Protein AF-A0A0F9TTR4-F1 (afdb_monomer_lite)

Radius of gyration: 12.31 Å; chains: 1; bounding box: 32×25×29 Å

Structure (mmCIF, N/CA/C/O backbone):
data_AF-A0A0F9TTR4-F1
#
_entry.id   AF-A0A0F9TTR4-F1
#
loop_
_atom_site.group_PDB
_atom_site.id
_atom_site.type_symbol
_atom_site.label_atom_id
_atom_site.label_alt_id
_atom_site.label_comp_id
_atom_site.label_asym_id
_atom_site.label_entity_id
_atom_site.label_seq_id
_atom_site.pdbx_PDB_ins_code
_atom_site.Cartn_x
_atom_site.Cartn_y
_atom_site.Cartn_z
_atom_site.occupancy
_atom_site.B_iso_or_equiv
_atom_site.auth_seq_id
_atom_site.auth_comp_id
_atom_site.auth_asym_id
_atom_site.auth_atom_id
_atom_site.pdbx_PDB_model_num
ATOM 1 N N . MET A 1 1 ? -13.423 11.501 5.815 1.00 59.62 1 MET A N 1
ATOM 2 C CA . MET A 1 1 ? -13.081 10.398 4.887 1.00 59.62 1 MET A CA 1
ATOM 3 C C . MET A 1 1 ? -11.669 9.956 5.208 1.00 59.62 1 MET A C 1
ATOM 5 O O . MET A 1 1 ? -10.847 10.847 5.415 1.00 59.62 1 MET A O 1
ATOM 9 N N . PRO A 1 2 ? -11.395 8.646 5.271 1.00 72.88 2 PRO A N 1
ATOM 10 C CA . PRO A 1 2 ? -10.085 8.160 5.669 1.00 72.88 2 PRO A CA 1
ATOM 11 C C . PRO A 1 2 ? -9.017 8.619 4.672 1.00 72.88 2 PRO A C 1
ATOM 13 O O . PRO A 1 2 ? -9.233 8.601 3.453 1.00 72.88 2 PRO A O 1
ATOM 16 N N . LYS A 1 3 ? -7.863 9.071 5.184 1.00 85.00 3 LYS A N 1
ATOM 17 C CA . LYS A 1 3 ? -6.756 9.602 4.355 1.00 85.00 3 LYS A CA 1
ATOM 18 C C . LYS A 1 3 ? -6.285 8.557 3.341 1.00 85.00 3 LYS A C 1
ATOM 20 O O . LYS A 1 3 ? -5.927 8.885 2.208 1.00 85.00 3 LYS A O 1
ATOM 25 N N . PHE A 1 4 ? -6.350 7.295 3.739 1.00 92.50 4 PHE A N 1
ATOM 26 C CA . PHE A 1 4 ? -5.941 6.130 2.977 1.00 92.50 4 PHE A CA 1
ATOM 27 C C . PHE A 1 4 ? -6.968 5.005 3.110 1.00 92.50 4 PHE A C 1
ATOM 29 O O . PHE A 1 4 ? -7.720 4.966 4.077 1.00 92.50 4 PHE A O 1
ATOM 36 N N . LYS A 1 5 ? -6.977 4.065 2.165 1.00 92.81 5 LYS A N 1
ATOM 37 C CA . LYS A 1 5 ? -7.784 2.837 2.232 1.00 92.81 5 LYS A CA 1
ATOM 38 C C . LYS A 1 5 ? -6.994 1.621 1.753 1.00 92.81 5 LYS A C 1
ATOM 40 O O . LYS A 1 5 ? -5.978 1.761 1.075 1.00 92.81 5 LYS A O 1
ATOM 45 N N . ILE A 1 6 ? -7.482 0.426 2.084 1.00 93.62 6 ILE A N 1
ATOM 46 C CA . ILE A 1 6 ? -6.902 -0.835 1.604 1.00 93.62 6 ILE A CA 1
ATOM 47 C C . ILE A 1 6 ? -6.866 -0.838 0.069 1.00 93.62 6 ILE A C 1
ATOM 49 O O . ILE A 1 6 ? -7.852 -0.516 -0.597 1.00 93.62 6 ILE A O 1
ATOM 53 N N . GLY A 1 7 ? -5.710 -1.197 -0.483 1.00 93.69 7 GLY A N 1
ATOM 54 C CA . GLY A 1 7 ? -5.435 -1.223 -1.915 1.00 93.69 7 GLY A CA 1
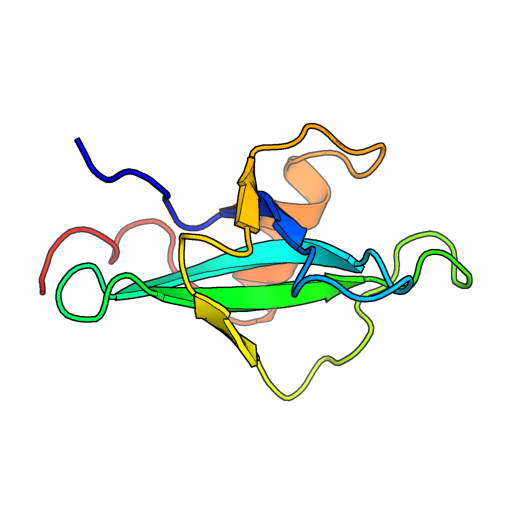ATOM 55 C C . GLY A 1 7 ? -5.004 0.107 -2.519 1.00 93.69 7 GLY A C 1
ATOM 56 O O . GLY A 1 7 ? -4.642 0.109 -3.694 1.00 93.69 7 GLY A O 1
ATOM 57 N N . ASP A 1 8 ? -4.987 1.207 -1.755 1.00 95.00 8 ASP A N 1
ATOM 58 C CA . ASP A 1 8 ? -4.349 2.438 -2.223 1.00 95.00 8 ASP A CA 1
ATOM 59 C C . ASP A 1 8 ? -2.869 2.159 -2.499 1.00 95.00 8 ASP A C 1
ATOM 61 O O . ASP A 1 8 ? -2.139 1.681 -1.625 1.00 95.00 8 ASP A O 1
ATOM 65 N N . GLN A 1 9 ? -2.437 2.478 -3.717 1.00 95.06 9 GLN A N 1
ATOM 66 C CA . GLN A 1 9 ? -1.036 2.444 -4.110 1.00 95.06 9 GLN A CA 1
ATOM 67 C C . GLN A 1 9 ? -0.300 3.634 -3.502 1.00 95.06 9 GLN A C 1
ATOM 69 O O . GLN A 1 9 ? -0.792 4.769 -3.519 1.00 95.06 9 GLN A O 1
ATOM 74 N N . ILE A 1 10 ? 0.883 3.371 -2.957 1.00 94.88 10 ILE A N 1
ATOM 75 C CA . ILE A 1 10 ? 1.674 4.345 -2.220 1.00 94.88 10 ILE A CA 1
ATOM 76 C C . ILE A 1 10 ? 3.133 4.334 -2.649 1.00 94.88 10 ILE A C 1
ATOM 78 O O . ILE A 1 10 ? 3.708 3.307 -3.006 1.00 94.88 10 ILE A O 1
ATOM 82 N N . LYS A 1 11 ? 3.727 5.518 -2.563 1.00 93.19 11 LYS A N 1
ATOM 83 C CA . LYS A 1 11 ? 5.163 5.739 -2.537 1.00 93.19 11 LYS A CA 1
ATOM 84 C C . LYS A 1 11 ? 5.550 5.953 -1.081 1.00 93.19 11 LYS A C 1
ATOM 86 O O . LYS A 1 11 ? 5.011 6.863 -0.446 1.00 93.19 11 LYS A O 1
ATOM 91 N N . TYR A 1 12 ? 6.468 5.141 -0.580 1.00 91.88 12 TYR A N 1
ATOM 92 C CA . TYR A 1 12 ? 7.082 5.290 0.730 1.00 91.88 12 TYR A CA 1
ATOM 93 C C . TYR A 1 12 ? 8.421 6.013 0.591 1.00 91.88 12 TYR A C 1
ATOM 95 O O . TYR A 1 12 ? 9.238 5.688 -0.271 1.00 91.88 12 TYR A O 1
ATOM 103 N N . ASN A 1 13 ? 8.601 7.051 1.401 1.00 89.50 13 ASN A N 1
ATOM 104 C CA . ASN A 1 13 ? 9.814 7.841 1.499 1.00 89.50 13 ASN A CA 1
ATOM 105 C C . ASN A 1 13 ? 10.036 8.235 2.971 1.00 89.50 13 ASN A C 1
ATOM 107 O O . ASN A 1 13 ? 9.545 9.283 3.395 1.00 89.50 13 ASN A O 1
ATOM 111 N N . PRO A 1 14 ? 10.787 7.431 3.736 1.00 79.00 14 PRO A N 1
ATOM 112 C CA . PRO A 1 14 ? 11.119 7.715 5.135 1.00 79.00 14 PRO A CA 1
ATOM 113 C C . PRO A 1 14 ? 12.221 8.777 5.327 1.00 79.00 14 PRO A C 1
ATOM 115 O O . PRO A 1 14 ? 12.787 8.900 6.414 1.00 79.00 14 PRO A O 1
ATOM 118 N N . GLY A 1 15 ? 12.556 9.553 4.289 1.00 75.50 15 GLY A N 1
ATOM 119 C CA . GLY A 1 15 ? 13.573 10.605 4.362 1.00 75.50 15 GLY A CA 1
ATOM 120 C C . GLY A 1 15 ? 15.001 10.129 4.079 1.00 75.50 15 GLY A C 1
ATOM 121 O O . GLY A 1 15 ? 15.951 10.820 4.435 1.00 75.50 15 GLY A O 1
ATOM 122 N N . HIS A 1 16 ? 15.165 8.967 3.443 1.00 69.19 16 HIS A N 1
ATOM 123 C CA . HIS A 1 16 ? 16.438 8.453 2.921 1.00 69.19 16 HIS A CA 1
ATOM 124 C C . HIS A 1 16 ? 16.308 8.147 1.419 1.00 69.19 16 HIS A C 1
ATOM 126 O O . HIS A 1 16 ? 15.210 8.180 0.867 1.00 69.19 16 HIS A O 1
ATOM 132 N N . TYR A 1 17 ? 17.435 7.887 0.746 1.00 63.00 17 TYR A N 1
ATOM 133 C CA . TYR A 1 17 ? 17.505 7.707 -0.713 1.00 63.00 17 TYR A CA 1
ATOM 134 C C . TYR A 1 17 ? 16.669 6.533 -1.259 1.00 63.00 17 TYR A C 1
ATOM 136 O O . TYR A 1 17 ? 16.386 6.496 -2.457 1.00 63.00 17 TYR A O 1
ATOM 144 N N . ASP A 1 18 ? 16.228 5.619 -0.395 1.00 73.56 18 ASP A N 1
ATOM 145 C CA . ASP A 1 18 ? 15.477 4.432 -0.786 1.00 73.56 18 ASP A CA 1
ATOM 146 C C . ASP A 1 18 ? 13.972 4.715 -0.811 1.00 73.56 18 ASP A C 1
ATOM 148 O O . ASP A 1 18 ? 13.260 4.656 0.192 1.00 73.56 18 AS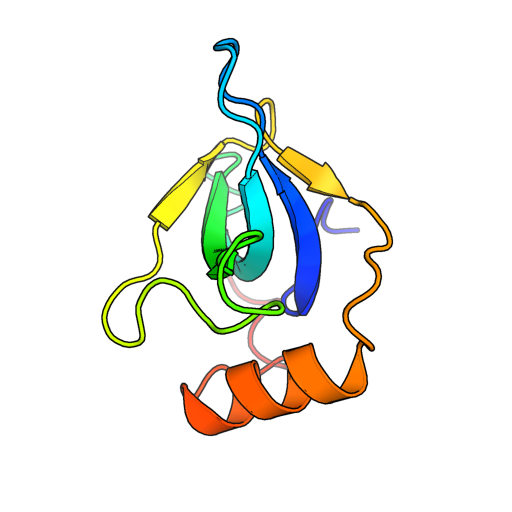P A O 1
ATOM 152 N N . VAL A 1 19 ? 13.490 5.052 -2.007 1.00 86.25 19 VAL A N 1
ATOM 153 C CA . VAL A 1 19 ? 12.062 5.131 -2.310 1.00 86.25 19 VAL A CA 1
ATOM 154 C C . VAL A 1 19 ? 11.530 3.736 -2.610 1.00 86.25 19 VAL A C 1
ATOM 156 O O . VAL A 1 19 ? 11.997 3.074 -3.539 1.00 86.25 19 VAL A O 1
ATOM 159 N N . GLU A 1 20 ? 10.469 3.346 -1.910 1.00 89.56 20 GLU A N 1
ATOM 160 C CA . GLU A 1 20 ? 9.757 2.096 -2.168 1.00 89.56 20 GLU A CA 1
ATOM 161 C C . GLU A 1 20 ? 8.339 2.357 -2.675 1.00 89.56 20 GLU A C 1
ATOM 163 O O . GLU A 1 20 ? 7.713 3.375 -2.363 1.00 89.56 20 GLU A O 1
ATOM 168 N N . TYR A 1 21 ? 7.824 1.423 -3.469 1.00 91.75 21 TYR A N 1
ATOM 169 C CA . TYR A 1 21 ? 6.459 1.466 -3.978 1.00 91.75 21 TYR A CA 1
ATOM 170 C C . TYR A 1 21 ? 5.688 0.253 -3.479 1.00 91.75 21 TYR A C 1
ATOM 172 O O . TYR A 1 21 ? 6.218 -0.858 -3.391 1.00 91.75 21 TYR A O 1
ATOM 180 N N . GLY A 1 22 ? 4.443 0.493 -3.092 1.00 93.69 22 GLY A N 1
ATOM 181 C CA . GLY A 1 22 ? 3.650 -0.485 -2.374 1.00 93.69 22 GLY A CA 1
ATOM 182 C C . GLY A 1 22 ? 2.159 -0.203 -2.410 1.00 93.69 22 GLY A C 1
ATOM 183 O O . GLY A 1 22 ? 1.678 0.683 -3.116 1.00 93.69 22 GLY A O 1
ATOM 184 N N . PHE A 1 23 ? 1.417 -0.967 -1.620 1.00 94.31 23 PHE A N 1
ATOM 185 C CA . PHE A 1 23 ? -0.010 -0.769 -1.403 1.00 94.31 23 PHE A CA 1
ATOM 186 C C . PHE A 1 23 ? -0.389 -1.012 0.054 1.00 94.31 23 PHE A C 1
ATOM 188 O O . PHE A 1 23 ? 0.293 -1.732 0.788 1.00 94.31 23 PHE A O 1
ATOM 195 N N . ILE A 1 24 ? -1.497 -0.407 0.472 1.00 94.62 24 ILE A N 1
ATOM 196 C CA . ILE A 1 24 ? -1.999 -0.502 1.844 1.00 94.62 24 ILE A CA 1
ATOM 197 C C . ILE A 1 24 ? -2.795 -1.792 2.039 1.00 94.62 24 ILE A C 1
ATOM 199 O O . ILE A 1 24 ? -3.720 -2.079 1.282 1.00 94.62 24 ILE A O 1
ATOM 203 N N . THR A 1 25 ? -2.475 -2.548 3.088 1.00 93.31 25 THR A N 1
ATOM 204 C CA . THR A 1 25 ? -3.184 -3.779 3.477 1.00 93.31 25 THR A CA 1
ATOM 205 C C . THR A 1 25 ? -4.086 -3.594 4.693 1.00 93.31 25 THR A C 1
ATOM 207 O O . THR A 1 25 ? -5.031 -4.354 4.864 1.00 93.31 25 THR A O 1
ATOM 210 N N . LYS A 1 26 ? -3.812 -2.599 5.548 1.00 91.94 26 LYS A N 1
ATOM 211 C CA . LYS A 1 26 ? -4.663 -2.219 6.688 1.00 91.94 26 LYS A CA 1
ATOM 212 C C . LYS A 1 26 ? -4.384 -0.774 7.097 1.00 91.94 26 LYS A C 1
ATOM 214 O O . LYS A 1 26 ? -3.235 -0.343 7.057 1.00 91.94 26 LYS A O 1
ATOM 219 N N . VAL A 1 27 ? -5.414 -0.048 7.520 1.00 92.06 27 VAL A N 1
ATOM 220 C CA . VAL A 1 27 ? -5.313 1.331 8.023 1.00 92.06 27 VAL A CA 1
ATOM 221 C C . VAL A 1 27 ? -5.415 1.317 9.553 1.00 92.06 27 VAL A C 1
ATOM 223 O O . VAL A 1 27 ? -6.179 0.530 10.104 1.00 92.06 27 VAL A O 1
ATOM 226 N N . LYS A 1 28 ? -4.618 2.145 10.234 1.00 90.31 28 LYS A N 1
ATOM 227 C CA . LYS A 1 28 ? -4.665 2.397 11.682 1.00 90.31 28 LYS A CA 1
ATOM 228 C C . LYS A 1 28 ? -4.709 3.908 11.923 1.00 90.31 28 LYS A C 1
ATOM 230 O O . LYS A 1 28 ? -3.674 4.530 12.168 1.00 90.31 28 LYS A O 1
ATOM 235 N N . GLU A 1 29 ? -5.896 4.504 11.810 1.00 82.19 29 GLU A N 1
ATOM 236 C CA . GLU A 1 29 ? -6.051 5.967 11.881 1.00 82.19 29 GLU A CA 1
ATOM 237 C C . GLU A 1 29 ? -5.636 6.541 13.236 1.00 82.19 29 GLU A C 1
ATOM 239 O O . GLU A 1 29 ? -4.939 7.552 13.272 1.00 82.19 29 GLU A O 1
ATOM 244 N N . SER A 1 30 ? -5.962 5.844 14.329 1.00 84.81 30 SER A N 1
ATOM 245 C CA . SER A 1 30 ? -5.584 6.223 15.699 1.00 84.81 30 SER A CA 1
ATOM 246 C C . SER A 1 30 ? -4.076 6.410 15.902 1.00 84.81 30 SER A C 1
ATOM 248 O O . SER A 1 30 ? -3.664 7.205 16.740 1.00 84.81 30 SER A O 1
ATOM 250 N N . ASN A 1 31 ? -3.253 5.721 15.105 1.00 86.50 31 ASN A N 1
ATOM 251 C CA . ASN A 1 31 ? -1.793 5.765 15.181 1.00 86.50 31 ASN A CA 1
ATOM 252 C C . ASN A 1 31 ? -1.157 6.469 13.972 1.00 86.50 31 ASN A C 1
ATOM 254 O O . ASN A 1 31 ? 0.028 6.251 13.712 1.00 86.50 31 ASN A O 1
ATOM 258 N N . GLU A 1 32 ? -1.943 7.208 13.180 1.00 92.38 32 GLU A N 1
ATOM 259 C CA . GLU A 1 32 ? -1.519 7.854 11.929 1.00 92.38 32 GLU A CA 1
ATOM 260 C C . GLU A 1 32 ? -0.636 6.947 11.052 1.00 92.38 32 GLU A C 1
ATOM 262 O O . GLU A 1 32 ? 0.406 7.351 10.523 1.00 92.38 32 GLU A O 1
ATOM 267 N N . SER A 1 33 ? -1.022 5.675 10.939 1.00 93.81 33 SER A N 1
ATOM 268 C CA . SER A 1 33 ? -0.213 4.656 10.276 1.00 93.81 33 SER A CA 1
ATOM 269 C C . SER A 1 33 ? -1.048 3.664 9.476 1.00 93.81 33 SER A C 1
ATOM 271 O O . SER A 1 33 ? -2.267 3.554 9.606 1.00 93.81 33 SER A O 1
ATOM 273 N N . ALA A 1 34 ? -0.379 2.934 8.594 1.00 93.94 34 ALA A N 1
ATOM 274 C CA . ALA A 1 34 ? -0.949 1.840 7.825 1.00 93.94 34 ALA A CA 1
ATOM 275 C C . ALA A 1 34 ? 0.039 0.681 7.763 1.00 93.94 34 ALA A C 1
ATOM 277 O O . ALA A 1 34 ? 1.247 0.880 7.822 1.00 93.94 34 ALA A O 1
ATOM 278 N N . PHE A 1 35 ? -0.474 -0.531 7.591 1.00 93.50 35 PHE A N 1
ATOM 279 C CA . PHE A 1 35 ? 0.345 -1.647 7.149 1.00 93.50 35 PHE A CA 1
ATOM 280 C C . PHE A 1 35 ? 0.421 -1.647 5.624 1.00 93.50 35 PHE A C 1
ATOM 282 O O . PHE A 1 35 ? -0.614 -1.591 4.954 1.00 93.50 35 PHE A O 1
ATOM 289 N N . CYS A 1 36 ? 1.637 -1.714 5.093 1.00 93.06 36 CYS A N 1
ATOM 290 C CA . CYS A 1 36 ? 1.946 -1.682 3.672 1.00 93.06 36 CYS A CA 1
ATOM 291 C C . CYS A 1 36 ? 2.621 -2.980 3.222 1.00 93.06 36 CYS A C 1
ATOM 293 O O . CYS A 1 36 ? 3.316 -3.642 3.996 1.00 93.06 36 CYS A O 1
ATOM 295 N N . ARG A 1 37 ? 2.470 -3.306 1.940 1.00 93.06 37 ARG A N 1
ATOM 296 C CA . ARG A 1 37 ? 3.296 -4.290 1.231 1.00 93.06 37 ARG A CA 1
ATOM 297 C C . ARG A 1 37 ? 4.020 -3.600 0.092 1.00 93.06 37 ARG A C 1
ATOM 299 O O . ARG A 1 37 ? 3.404 -2.813 -0.621 1.00 93.06 37 ARG A O 1
ATOM 306 N N . PHE A 1 38 ? 5.291 -3.934 -0.088 1.00 91.31 38 PHE A N 1
ATOM 307 C CA . PHE A 1 38 ? 6.146 -3.360 -1.122 1.00 91.31 38 PHE A CA 1
ATOM 308 C C . PHE A 1 38 ? 6.469 -4.387 -2.201 1.00 91.31 38 PHE A C 1
ATOM 310 O O . PHE A 1 38 ? 6.561 -5.590 -1.930 1.00 91.31 38 PHE A O 1
ATOM 317 N N . TRP A 1 39 ? 6.655 -3.914 -3.426 1.00 88.19 39 TRP A N 1
ATOM 318 C CA . TRP A 1 39 ? 7.144 -4.730 -4.532 1.00 88.19 39 TRP A CA 1
ATOM 319 C C . TRP A 1 39 ? 8.550 -4.304 -4.947 1.00 88.19 39 TRP A C 1
ATOM 321 O O . TRP A 1 39 ? 8.982 -3.172 -4.734 1.00 88.19 39 TRP A O 1
ATOM 331 N N . SER A 1 40 ? 9.280 -5.239 -5.545 1.00 81.06 40 SER A N 1
ATOM 332 C CA . SER A 1 40 ? 10.621 -5.004 -6.059 1.00 81.06 40 SER A CA 1
ATOM 333 C C . SER A 1 40 ? 10.564 -4.294 -7.409 1.00 81.06 40 SER A C 1
ATOM 335 O O . SER A 1 40 ? 9.988 -4.805 -8.374 1.00 81.06 40 SER A O 1
ATOM 337 N N . ASN A 1 41 ? 11.238 -3.147 -7.506 1.00 75.62 41 ASN A N 1
ATOM 338 C CA . ASN A 1 41 ? 11.456 -2.456 -8.782 1.00 75.62 41 ASN A CA 1
ATOM 339 C C . ASN A 1 41 ? 12.416 -3.230 -9.706 1.00 75.62 41 ASN A C 1
ATOM 341 O O . ASN A 1 41 ? 12.390 -3.036 -10.917 1.00 75.62 41 ASN A O 1
ATOM 345 N N . TYR A 1 42 ? 13.239 -4.124 -9.148 1.00 72.44 42 TYR A N 1
ATOM 346 C CA . TYR A 1 42 ? 14.239 -4.896 -9.892 1.00 72.44 42 TYR A CA 1
ATOM 347 C C . TYR A 1 42 ? 13.688 -6.211 -10.459 1.00 72.44 42 TYR A C 1
ATOM 349 O O . TYR A 1 42 ? 14.225 -6.731 -11.430 1.00 72.44 42 TYR A O 1
ATOM 357 N N . GLN A 1 43 ? 12.608 -6.748 -9.882 1.00 69.25 43 GLN A N 1
ATOM 358 C CA . GLN A 1 43 ? 12.003 -8.027 -10.283 1.00 69.25 43 GLN A CA 1
ATOM 359 C C . GLN A 1 43 ? 10.661 -7.836 -11.001 1.00 69.25 43 GLN A C 1
ATOM 361 O O . GLN A 1 43 ? 9.717 -8.593 -10.793 1.00 69.25 43 GLN A O 1
ATOM 366 N N . GLY A 1 44 ? 10.547 -6.787 -11.820 1.00 71.62 44 GLY A N 1
ATOM 367 C CA . GLY A 1 44 ? 9.356 -6.560 -12.643 1.00 71.62 44 GLY A CA 1
ATOM 368 C C . GLY A 1 44 ? 8.071 -6.338 -11.839 1.00 71.62 44 GLY A C 1
ATOM 369 O O . GLY A 1 44 ? 6.997 -6.710 -12.302 1.00 71.62 44 GLY A O 1
ATOM 370 N N . GLY A 1 45 ? 8.167 -5.765 -10.635 1.00 74.75 45 GLY A N 1
ATOM 371 C CA . GLY A 1 45 ? 6.998 -5.469 -9.810 1.00 74.75 45 GLY A CA 1
ATOM 372 C C . GLY A 1 45 ? 6.466 -6.649 -9.003 1.00 74.75 45 GLY A C 1
ATOM 373 O O . GLY A 1 45 ? 5.322 -6.610 -8.575 1.00 74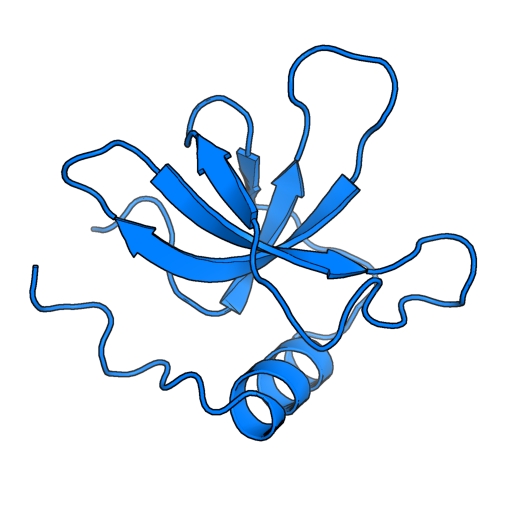.75 45 GLY A O 1
ATOM 374 N N . GLN A 1 46 ? 7.249 -7.704 -8.779 1.00 83.50 46 GLN A N 1
ATOM 375 C CA . GLN A 1 46 ? 6.850 -8.782 -7.869 1.00 83.50 46 GLN A CA 1
ATOM 376 C C . GLN A 1 46 ? 6.867 -8.325 -6.405 1.00 83.50 46 GLN A C 1
ATOM 378 O O . GLN A 1 46 ? 7.713 -7.522 -6.008 1.00 83.50 46 GLN A O 1
ATOM 383 N N . LEU A 1 47 ? 5.957 -8.864 -5.587 1.00 84.88 47 LEU A N 1
ATOM 384 C CA . LEU A 1 47 ? 5.950 -8.643 -4.139 1.00 84.88 47 LEU A CA 1
ATOM 385 C C . LEU A 1 47 ? 7.317 -8.980 -3.532 1.00 84.88 47 LEU A C 1
ATOM 387 O O . LEU A 1 47 ? 7.822 -10.084 -3.711 1.00 84.88 47 LEU A O 1
ATOM 391 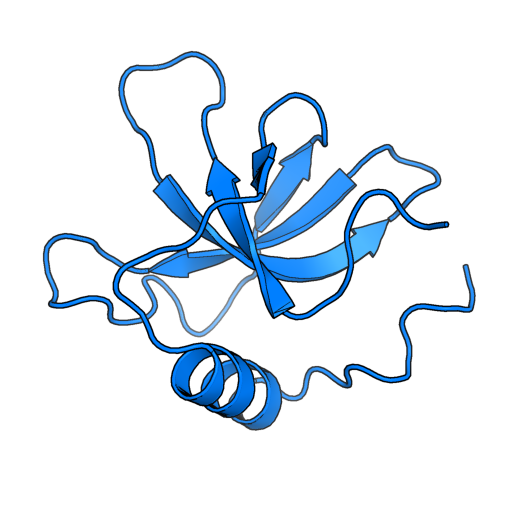N N . ARG A 1 48 ? 7.890 -8.040 -2.770 1.00 82.75 48 ARG A N 1
ATOM 392 C CA . ARG A 1 48 ? 9.199 -8.215 -2.123 1.00 82.75 48 ARG A CA 1
ATOM 393 C C . ARG A 1 48 ? 9.157 -9.314 -1.061 1.00 82.75 48 ARG A C 1
ATOM 395 O O . ARG A 1 48 ? 10.123 -10.045 -0.880 1.00 82.75 48 ARG A O 1
ATOM 402 N N . THR A 1 49 ? 8.035 -9.426 -0.352 1.00 75.06 49 THR A N 1
ATOM 403 C CA . THR A 1 49 ? 7.797 -10.476 0.641 1.00 75.06 49 THR A CA 1
ATOM 404 C C . THR A 1 49 ? 6.335 -10.902 0.657 1.00 75.06 49 THR A C 1
ATOM 406 O O . THR A 1 49 ? 5.421 -10.070 0.686 1.00 75.06 49 THR A O 1
ATOM 409 N N . MET A 1 50 ? 6.117 -12.218 0.685 1.00 69.25 50 MET A N 1
ATOM 410 C CA . MET A 1 50 ? 4.793 -12.819 0.862 1.00 69.25 50 MET A CA 1
ATOM 411 C C . MET A 1 50 ? 4.387 -12.878 2.336 1.00 69.25 50 MET A C 1
ATOM 413 O O . MET A 1 50 ? 3.200 -12.872 2.648 1.00 69.25 50 MET A O 1
ATOM 417 N N . THR A 1 51 ? 5.336 -12.808 3.269 1.00 69.94 51 THR A N 1
ATOM 418 C CA . THR A 1 51 ? 5.077 -13.163 4.671 1.0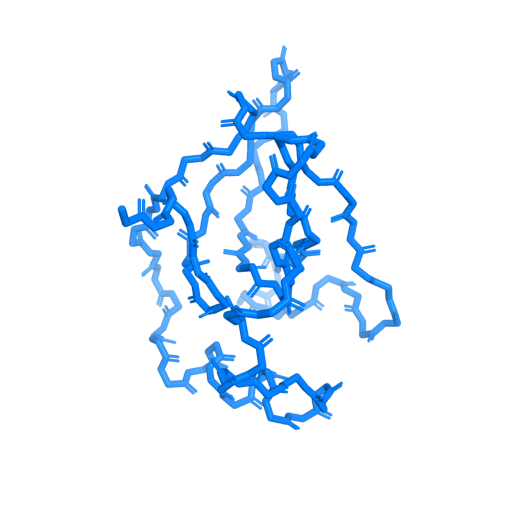0 69.94 51 THR A CA 1
ATOM 419 C C . THR A 1 51 ? 4.566 -11.990 5.507 1.00 69.94 51 THR A C 1
ATOM 421 O O . THR A 1 51 ? 3.516 -12.115 6.129 1.00 69.94 51 THR A O 1
ATOM 424 N N . ASN A 1 52 ? 5.206 -10.815 5.463 1.00 75.69 52 ASN A N 1
ATOM 425 C CA . ASN A 1 52 ? 4.916 -9.728 6.412 1.00 75.69 52 ASN A CA 1
ATOM 426 C C . ASN A 1 52 ? 4.563 -8.391 5.748 1.00 75.69 52 ASN A C 1
ATOM 428 O O . ASN A 1 52 ? 5.159 -8.019 4.739 1.00 75.69 52 ASN A O 1
ATOM 432 N N . SER A 1 53 ? 3.593 -7.675 6.330 1.00 86.56 53 SER A N 1
ATOM 433 C CA . SER A 1 53 ? 3.372 -6.252 6.046 1.00 86.56 53 SER A CA 1
ATOM 434 C C . SER A 1 53 ? 4.226 -5.402 6.979 1.00 86.56 53 SER A C 1
ATOM 436 O O . SER A 1 53 ? 4.494 -5.789 8.116 1.00 86.56 53 SER A O 1
ATOM 438 N N . GLU A 1 54 ? 4.595 -4.218 6.518 1.00 89.75 54 GLU A N 1
ATOM 439 C CA . GLU A 1 54 ? 5.420 -3.269 7.262 1.00 89.75 54 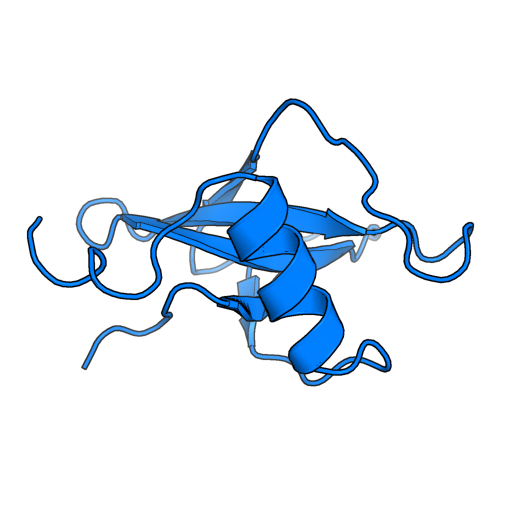GLU A CA 1
ATOM 440 C C . GLU A 1 54 ? 4.575 -2.084 7.720 1.00 89.75 54 GLU A C 1
ATOM 442 O O . GLU A 1 54 ? 3.658 -1.658 7.019 1.00 89.75 54 GLU A O 1
ATOM 447 N N . SER A 1 55 ? 4.841 -1.569 8.920 1.00 91.88 55 SER A N 1
ATOM 448 C CA . SER A 1 55 ? 4.128 -0.402 9.440 1.00 91.88 55 SER A CA 1
ATOM 449 C C . SER A 1 55 ? 4.711 0.875 8.837 1.00 91.88 55 SER A C 1
ATOM 451 O O . SER A 1 55 ? 5.888 1.162 9.020 1.00 91.88 55 SER A O 1
ATOM 453 N N . CYS A 1 56 ? 3.870 1.663 8.178 1.00 91.94 56 CYS A N 1
ATOM 454 C CA . CYS A 1 56 ? 4.201 2.936 7.552 1.00 91.94 56 CYS A CA 1
ATOM 455 C C . CYS A 1 56 ? 3.502 4.083 8.282 1.00 91.94 56 CYS A C 1
ATOM 457 O O . CYS A 1 56 ? 2.287 4.033 8.480 1.00 91.94 56 CYS A O 1
ATOM 459 N N . ASN A 1 57 ? 4.225 5.152 8.615 1.00 93.88 57 ASN A N 1
ATOM 460 C CA . ASN A 1 57 ? 3.600 6.378 9.108 1.00 93.88 57 ASN A CA 1
ATOM 461 C C . ASN A 1 57 ? 3.020 7.197 7.939 1.00 93.88 57 ASN A C 1
ATOM 463 O O . ASN A 1 57 ? 3.626 7.293 6.871 1.00 93.88 57 ASN A O 1
ATOM 467 N N . PHE A 1 58 ? 1.863 7.831 8.137 1.00 93.69 58 PHE A N 1
ATOM 468 C CA . PHE A 1 58 ? 1.181 8.657 7.134 1.00 93.69 58 PHE A CA 1
ATOM 469 C C . PHE A 1 58 ? 1.971 9.872 6.645 1.00 93.69 58 PHE A C 1
ATOM 471 O O . PHE A 1 58 ? 1.592 10.447 5.619 1.00 93.69 58 PHE A O 1
ATOM 478 N N . ARG A 1 59 ? 3.007 10.300 7.370 1.00 93.00 59 ARG A N 1
ATOM 479 C CA . ARG A 1 59 ? 3.926 11.361 6.937 1.00 93.00 59 ARG A CA 1
ATOM 480 C C . ARG A 1 59 ? 4.934 10.869 5.889 1.00 93.00 59 ARG A C 1
ATOM 482 O O . ARG A 1 59 ? 5.364 11.653 5.048 1.00 93.00 59 ARG A O 1
ATOM 489 N N . ASP A 1 60 ? 5.244 9.573 5.919 1.00 92.81 60 ASP A N 1
ATOM 490 C CA . ASP A 1 60 ? 6.283 8.935 5.108 1.00 92.81 60 ASP A CA 1
ATOM 491 C C . ASP A 1 60 ? 5.697 8.268 3.849 1.00 92.81 60 ASP A C 1
ATOM 493 O O . ASP A 1 60 ? 6.436 7.825 2.975 1.00 92.81 60 ASP A O 1
ATOM 497 N N . ILE A 1 61 ? 4.365 8.213 3.715 1.00 93.50 61 ILE A N 1
ATOM 498 C CA . ILE A 1 61 ? 3.677 7.661 2.539 1.00 93.50 61 ILE A CA 1
ATOM 499 C C . ILE A 1 61 ? 2.841 8.707 1.801 1.00 93.50 61 ILE A C 1
ATOM 501 O O . ILE A 1 61 ? 2.204 9.579 2.395 1.00 93.50 61 ILE A O 1
ATOM 505 N N . LYS A 1 62 ? 2.788 8.586 0.473 1.00 94.31 62 LYS A N 1
ATOM 506 C CA . LYS A 1 62 ? 1.908 9.378 -0.399 1.00 94.31 62 LYS A CA 1
ATOM 507 C C . LYS A 1 62 ? 1.219 8.467 -1.401 1.00 94.31 62 LYS A C 1
ATOM 509 O O . LYS A 1 62 ? 1.863 7.564 -1.927 1.00 94.31 62 LYS A O 1
ATOM 514 N N . LYS A 1 63 ? -0.059 8.723 -1.704 1.00 94.44 63 LYS A N 1
ATOM 515 C CA . LYS A 1 63 ? -0.745 8.011 -2.792 1.00 94.44 63 LYS A CA 1
ATOM 516 C C . LYS A 1 63 ? -0.017 8.271 -4.105 1.00 94.44 63 LYS A C 1
ATOM 518 O O . LYS A 1 63 ? 0.354 9.412 -4.385 1.00 94.44 63 LYS A O 1
ATOM 523 N N . CYS A 1 64 ? 0.170 7.235 -4.904 1.00 90.62 64 CYS A N 1
ATOM 524 C CA . CYS A 1 64 ? 0.739 7.371 -6.234 1.00 90.62 64 CYS A CA 1
ATOM 525 C C . CYS A 1 64 ? 0.137 6.341 -7.179 1.00 90.62 64 CYS A C 1
ATOM 527 O O . CYS A 1 64 ? -0.133 5.215 -6.779 1.00 90.62 64 CYS A O 1
ATOM 529 N N . ASN A 1 65 ? 0.003 6.710 -8.448 1.00 86.12 65 ASN A N 1
ATOM 530 C CA . ASN A 1 65 ? -0.259 5.735 -9.495 1.00 86.12 65 ASN A CA 1
ATOM 531 C C . ASN A 1 65 ? 1.076 5.149 -9.935 1.00 86.12 65 ASN A C 1
ATOM 533 O O . ASN A 1 65 ? 2.017 5.895 -10.215 1.00 86.12 65 ASN A O 1
ATOM 537 N N . THR A 1 66 ? 1.160 3.827 -9.975 1.00 85.12 66 THR A N 1
ATOM 538 C CA . THR A 1 66 ? 2.355 3.123 -10.435 1.00 85.12 66 THR A CA 1
ATOM 539 C C . THR A 1 66 ? 2.061 2.423 -11.757 1.00 85.12 66 THR A C 1
ATOM 541 O O . THR A 1 66 ? 0.934 2.444 -12.252 1.00 85.12 66 THR A O 1
ATOM 544 N N . ASN A 1 67 ? 3.081 1.822 -12.361 1.00 85.38 67 ASN A N 1
ATOM 545 C CA . ASN A 1 67 ? 2.912 0.990 -13.550 1.00 85.38 67 ASN A CA 1
ATOM 546 C C . ASN A 1 67 ? 2.239 -0.360 -13.244 1.00 85.38 67 ASN A C 1
ATOM 548 O O . ASN A 1 67 ? 1.924 -1.092 -14.179 1.00 85.38 67 ASN A O 1
ATOM 552 N N . ILE A 1 68 ? 2.010 -0.691 -11.968 1.00 87.69 68 ILE A N 1
ATOM 553 C CA . ILE A 1 68 ? 1.277 -1.887 -11.560 1.00 87.69 68 ILE A CA 1
ATOM 554 C C . ILE A 1 68 ? -0.230 -1.613 -11.659 1.00 87.69 68 ILE A C 1
ATOM 556 O O . ILE A 1 68 ? -0.752 -0.746 -10.949 1.00 87.69 68 ILE A O 1
ATOM 560 N N . PRO A 1 69 ? -0.963 -2.345 -12.519 1.00 91.12 69 PRO A N 1
ATOM 561 C CA . PRO A 1 69 ? -2.406 -2.189 -12.628 1.00 91.12 69 PRO A CA 1
ATOM 562 C C . PRO A 1 69 ? -3.106 -2.483 -11.299 1.00 91.12 69 PRO A C 1
ATOM 564 O O . PRO A 1 69 ? -2.743 -3.420 -10.588 1.00 91.12 69 PRO A O 1
ATOM 567 N N . GLN A 1 70 ? -4.177 -1.747 -10.995 1.00 91.50 70 GLN A N 1
ATOM 568 C CA . GLN A 1 70 ? -4.933 -1.955 -9.754 1.00 91.50 70 GLN A CA 1
ATOM 569 C C . GLN A 1 70 ? -5.481 -3.388 -9.628 1.00 91.50 70 GLN A C 1
ATOM 571 O O . GLN A 1 70 ? -5.516 -3.931 -8.530 1.00 91.50 70 GLN A O 1
ATOM 576 N N . VAL A 1 71 ? -5.835 -4.037 -10.744 1.00 92.00 71 VAL A N 1
ATOM 577 C CA . VAL A 1 71 ? -6.268 -5.447 -10.757 1.00 92.00 71 VAL A CA 1
ATOM 578 C C . VAL A 1 71 ? -5.200 -6.398 -10.201 1.00 92.00 71 VAL A C 1
ATOM 580 O O . VAL A 1 71 ? -5.537 -7.383 -9.549 1.00 92.00 71 VAL A O 1
ATOM 583 N N . THR A 1 72 ? -3.915 -6.084 -10.387 1.00 90.69 72 THR A N 1
ATOM 584 C CA . THR A 1 72 ? -2.806 -6.861 -9.821 1.00 90.69 72 THR A CA 1
ATOM 585 C C . THR A 1 72 ? -2.732 -6.683 -8.306 1.00 90.69 72 THR A C 1
ATOM 587 O O . THR A 1 72 ? -2.611 -7.668 -7.580 1.00 90.69 72 THR A O 1
ATOM 590 N N . ILE A 1 73 ? -2.881 -5.446 -7.814 1.00 91.81 73 ILE A N 1
ATOM 591 C CA . ILE A 1 73 ? -2.947 -5.152 -6.372 1.00 91.81 73 ILE A CA 1
ATOM 592 C C . ILE A 1 73 ? -4.114 -5.901 -5.724 1.00 91.81 73 ILE A C 1
ATOM 594 O O . ILE A 1 73 ? -3.969 -6.516 -4.669 1.00 91.81 73 ILE A O 1
ATOM 598 N N . ASP A 1 74 ? -5.265 -5.893 -6.385 1.00 91.50 74 ASP A N 1
ATOM 599 C CA . ASP A 1 74 ? -6.479 -6.544 -5.909 1.00 91.50 74 ASP A CA 1
ATOM 600 C C . ASP A 1 74 ? -6.325 -8.070 -5.867 1.00 91.50 74 ASP A C 1
ATOM 602 O O . ASP A 1 74 ? -6.756 -8.710 -4.904 1.00 91.50 74 ASP A O 1
ATOM 606 N N . ALA A 1 75 ? -5.649 -8.652 -6.863 1.00 90.12 75 ALA A N 1
ATOM 607 C CA . ALA A 1 75 ? -5.303 -10.068 -6.873 1.00 90.12 75 ALA A CA 1
ATOM 608 C C . ALA A 1 75 ? -4.359 -10.440 -5.716 1.00 90.12 75 ALA A C 1
ATOM 610 O O . ALA A 1 75 ? -4.576 -11.463 -5.064 1.00 90.12 75 ALA A O 1
ATOM 611 N N . TRP A 1 76 ? -3.357 -9.608 -5.409 1.00 90.38 76 TRP A N 1
ATOM 612 C CA . TRP A 1 76 ? -2.480 -9.828 -4.254 1.00 90.38 76 TRP A CA 1
ATOM 613 C C . TRP A 1 76 ? -3.212 -9.703 -2.926 1.00 90.38 76 TRP A C 1
ATOM 615 O O . TRP A 1 76 ? -3.043 -10.565 -2.070 1.00 90.38 76 TRP A O 1
ATOM 625 N N . LEU A 1 77 ? -4.052 -8.680 -2.752 1.00 91.00 77 LEU A N 1
ATOM 626 C CA . LEU A 1 77 ? -4.868 -8.532 -1.545 1.00 91.00 77 LEU A CA 1
ATOM 627 C C . LEU A 1 77 ? -5.730 -9.773 -1.308 1.00 91.00 77 LEU A C 1
ATOM 629 O O . LEU A 1 77 ? -5.722 -10.314 -0.206 1.00 91.00 77 LEU A O 1
ATOM 633 N N . LYS A 1 78 ? -6.392 -10.270 -2.360 1.00 90.12 78 LYS A N 1
ATOM 634 C CA . LYS A 1 78 ? -7.191 -11.497 -2.297 1.00 90.12 78 LYS A CA 1
ATOM 635 C C . LYS A 1 78 ? -6.342 -12.717 -1.938 1.00 90.12 78 LYS A C 1
ATOM 637 O O . LYS A 1 78 ? -6.737 -13.491 -1.074 1.00 90.12 78 LYS A O 1
ATOM 642 N N . HIS A 1 79 ? -5.189 -12.892 -2.583 1.00 88.38 79 HIS A N 1
ATOM 643 C CA . HIS A 1 79 ? -4.297 -14.025 -2.320 1.00 88.38 79 HIS A CA 1
ATOM 644 C C . HIS A 1 79 ? -3.739 -14.015 -0.888 1.00 88.38 79 HIS A C 1
ATOM 646 O O . HIS A 1 79 ? -3.577 -15.070 -0.284 1.00 88.38 79 HIS A O 1
ATOM 652 N N . LEU A 1 80 ? -3.485 -12.828 -0.336 1.00 86.94 80 LEU A N 1
ATOM 653 C CA . LEU A 1 80 ? -2.993 -12.633 1.028 1.00 86.94 80 LEU A CA 1
ATOM 654 C C . LEU A 1 80 ? -4.115 -12.631 2.087 1.00 86.94 80 LEU A C 1
ATOM 656 O O . LEU A 1 80 ? -3.819 -12.522 3.273 1.00 86.94 80 LEU A O 1
ATOM 660 N N . GLY A 1 81 ? -5.385 -12.742 1.679 1.00 87.69 81 GLY A N 1
ATOM 661 C CA . GLY A 1 81 ? -6.533 -12.789 2.588 1.00 87.69 81 GLY A CA 1
ATOM 662 C C . GLY A 1 81 ? -6.956 -11.437 3.176 1.00 87.69 81 GLY A C 1
ATOM 663 O O . GLY A 1 81 ? -7.585 -11.410 4.229 1.00 87.69 81 GLY A O 1
ATOM 664 N N . TYR A 1 82 ? -6.620 -10.312 2.535 1.00 84.94 82 TYR A N 1
ATOM 665 C CA . TYR A 1 82 ? -7.064 -8.984 2.972 1.00 84.94 82 TYR A CA 1
ATOM 666 C C . TYR A 1 82 ? -8.428 -8.626 2.370 1.00 84.94 82 TYR A C 1
ATOM 668 O O . TYR A 1 82 ? -8.579 -8.543 1.148 1.00 84.94 82 TYR A O 1
ATOM 676 N N . ASN A 1 83 ? -9.404 -8.329 3.230 1.00 73.69 83 ASN A N 1
ATOM 677 C CA . ASN A 1 83 ? -10.733 -7.882 2.823 1.00 73.69 83 ASN A CA 1
ATOM 678 C C . ASN A 1 83 ? -10.779 -6.354 2.705 1.00 73.69 83 ASN A C 1
ATOM 680 O O . ASN A 1 83 ? -10.498 -5.633 3.660 1.00 73.69 83 ASN A O 1
ATOM 684 N N . LYS A 1 84 ? -11.188 -5.836 1.541 1.00 65.69 84 LYS A N 1
ATOM 685 C CA . LYS A 1 84 ? -11.375 -4.386 1.332 1.00 65.69 84 LYS A CA 1
ATOM 686 C C . LYS A 1 84 ? -12.532 -3.794 2.151 1.00 65.69 84 LYS A C 1
ATOM 688 O O . LYS A 1 84 ? -12.589 -2.579 2.314 1.00 65.69 84 LYS A O 1
ATOM 693 N N . GLU A 1 85 ? -13.435 -4.637 2.648 1.00 60.09 85 GLU A N 1
ATOM 694 C CA . GLU A 1 85 ? -14.682 -4.242 3.315 1.00 60.09 85 GLU A CA 1
ATOM 695 C C . GLU A 1 85 ? -14.524 -4.013 4.831 1.00 60.09 85 GLU A C 1
ATOM 697 O O . GLU A 1 85 ? -15.342 -3.326 5.432 1.00 60.09 85 GLU A O 1
ATOM 702 N N . GLU A 1 86 ? -13.437 -4.485 5.452 1.00 51.94 86 GLU A N 1
ATOM 703 C CA . GLU A 1 86 ? -13.221 -4.386 6.911 1.00 51.94 86 GLU A CA 1
ATOM 704 C C . GLU A 1 86 ? -12.594 -3.050 7.366 1.00 51.94 86 GLU A C 1
ATOM 706 O O . GLU A 1 86 ? -12.299 -2.856 8.541 1.00 51.94 86 GLU A O 1
ATOM 711 N N . ALA A 1 87 ? -12.394 -2.090 6.459 1.00 50.97 87 ALA A N 1
ATOM 712 C CA . ALA A 1 87 ? -11.668 -0.844 6.731 1.00 50.97 87 ALA A CA 1
ATOM 713 C C . ALA A 1 87 ? -12.482 0.259 7.451 1.00 50.97 87 ALA A C 1
ATOM 715 O O . ALA A 1 87 ? -12.086 1.421 7.393 1.00 50.97 87 ALA A O 1
ATOM 716 N N . THR A 1 88 ? -13.618 -0.058 8.084 1.00 44.62 88 THR A N 1
ATOM 717 C CA . THR A 1 88 ? -14.525 0.954 8.677 1.00 44.62 88 THR A CA 1
ATOM 718 C C . THR A 1 88 ? -14.770 0.845 10.180 1.00 44.62 88 THR A C 1
ATOM 720 O O . THR A 1 88 ? -15.472 1.698 10.710 1.00 44.62 88 THR A O 1
ATOM 723 N N . ASN A 1 89 ? -14.177 -0.122 10.886 1.00 39.00 89 ASN A N 1
ATOM 724 C CA . ASN A 1 89 ? -14.439 -0.309 12.317 1.00 39.00 89 ASN A CA 1
ATOM 725 C C . ASN A 1 89 ? -13.139 -0.429 13.127 1.00 39.00 89 ASN A C 1
ATOM 727 O O . ASN A 1 89 ? -12.752 -1.535 13.500 1.00 39.00 89 ASN A O 1
ATOM 731 N N . ASP A 1 90 ? -12.465 0.696 13.362 1.00 41.28 90 ASP A N 1
ATOM 732 C CA . ASP A 1 90 ? -11.637 0.923 14.561 1.00 41.28 90 ASP A CA 1
ATOM 733 C C . ASP A 1 90 ? -11.497 2.435 14.806 1.00 41.28 90 ASP A C 1
ATOM 735 O O . ASP A 1 90 ? -11.015 3.132 13.880 1.00 41.28 90 ASP A O 1
#

Sequence (90 aa):
MPKFKIGDQIKYNPGHYDVEYGFITKVKESNESAFCRFWSNYQGGQLRTMTNSESCNFRDIKKCNTNIPQVTIDAWLKHLGYNKEEATND

Foldseek 3Di:
DDPFAFLQWKWFAPPDPDIWIWTFLADDVVQQKTFIWTADPVPVGHTPDLPGTDIGHNVRMDGDDDPDDSVNSVVSSVVSVRDRPVHPDD

Organism: NCBI:txid412755

Secondary structure (DSSP, 8-state):
--S--TT-EEEE--SSS--EEEEEEEEEGGGTEEEEEEE-TTTTT-BS-SS--EEEETTTEEE---SS-HHHHHHHHHHTT--TT-TT--

pLDDT: mean 83.8, std 12.87, range [39.0, 95.06]